Protein AF-A0A933FTB6-F1 (afdb_monomer_lite)

Secondary structure (DSSP, 8-state):
--------SHHHHHHHHHHHHHSTT-STTPPPPB-GGGBBSSTT-B--SGGGT--SHHHHHHHHHHHHHHHHTSTT-TTS-----

Foldseek 3Di:
DDDDDPDPDPVVVVVVVVVVVVCPCVDVLNAFDADPLQHGPDPPDGDFEVSSPNPDPVSRVVSVVSSVVVLLPDPPRPNVPDPDD

Radius of gyration: 23.49 Å; chains: 1; bounding box: 29×74×54 Å

Structure (mmCIF, N/CA/C/O backbone):
data_AF-A0A933FTB6-F1
#
_entry.id   AF-A0A933FTB6-F1
#
loop_
_atom_site.group_PDB
_atom_site.id
_atom_site.type_symbol
_atom_site.label_atom_id
_atom_site.label_alt_id
_atom_site.label_comp_id
_atom_site.label_asym_id
_atom_site.label_entity_id
_atom_site.label_seq_id
_atom_site.pdbx_PDB_ins_code
_atom_site.Cartn_x
_atom_site.Cartn_y
_atom_site.Cartn_z
_atom_site.occupancy
_atom_site.B_iso_or_equiv
_atom_site.auth_seq_id
_atom_site.auth_comp_id
_atom_site.auth_asym_id
_atom_site.auth_atom_id
_atom_site.pdbx_PDB_model_num
ATOM 1 N N . MET A 1 1 ? 6.631 50.788 41.799 1.00 43.84 1 MET A N 1
ATOM 2 C CA . MET A 1 1 ? 5.998 49.455 41.862 1.00 43.84 1 MET A CA 1
ATOM 3 C C . MET A 1 1 ? 6.016 48.863 40.466 1.00 43.84 1 MET A C 1
ATOM 5 O O . MET A 1 1 ? 5.747 49.579 39.513 1.00 43.84 1 MET A O 1
ATOM 9 N N . GLN A 1 2 ? 6.483 47.624 40.363 1.00 51.44 2 GLN A N 1
ATOM 10 C CA . GLN A 1 2 ? 6.794 46.913 39.124 1.00 51.44 2 GLN A CA 1
ATOM 11 C C . GLN A 1 2 ? 5.503 46.524 38.387 1.00 51.44 2 GLN A C 1
ATOM 13 O O . GLN A 1 2 ? 4.619 45.950 39.010 1.00 51.44 2 GLN A O 1
ATOM 18 N N . GLN A 1 3 ? 5.409 46.781 37.080 1.00 50.34 3 GLN A N 1
ATOM 19 C CA . GLN A 1 3 ? 4.473 46.077 36.194 1.00 50.34 3 GLN A CA 1
ATOM 20 C C . GLN A 1 3 ? 5.238 45.530 34.986 1.00 50.34 3 GLN A C 1
ATOM 22 O O . GLN A 1 3 ? 5.494 46.192 33.988 1.00 50.34 3 GLN A O 1
ATOM 27 N N . GLU A 1 4 ? 5.744 44.329 35.243 1.00 50.47 4 GLU A N 1
ATOM 28 C CA . GLU A 1 4 ? 5.848 43.148 34.390 1.00 50.47 4 GLU A CA 1
ATOM 29 C C . GLU A 1 4 ? 5.986 43.320 32.867 1.00 50.47 4 GLU A C 1
ATOM 31 O O . GLU A 1 4 ? 5.089 43.720 32.128 1.00 50.47 4 GLU A O 1
ATOM 36 N N . ARG A 1 5 ? 7.156 42.860 32.407 1.00 50.34 5 ARG A N 1
ATOM 37 C CA . ARG A 1 5 ? 7.531 42.549 31.026 1.00 50.34 5 ARG A CA 1
ATOM 38 C C . ARG A 1 5 ? 6.449 41.736 30.312 1.00 50.34 5 ARG A C 1
ATOM 40 O O . ARG A 1 5 ? 6.398 40.513 30.418 1.00 50.34 5 ARG A O 1
ATOM 47 N N . ASN A 1 6 ? 5.676 42.418 29.481 1.00 60.53 6 ASN A N 1
ATOM 48 C CA . ASN A 1 6 ? 4.817 41.808 28.482 1.00 60.53 6 ASN A CA 1
ATOM 49 C C . ASN A 1 6 ? 5.699 41.210 27.365 1.00 60.53 6 ASN A C 1
ATOM 51 O O . ASN A 1 6 ? 6.244 41.938 26.535 1.00 60.53 6 ASN A O 1
ATOM 55 N N . LYS A 1 7 ? 5.913 39.886 27.376 1.00 56.06 7 LYS A N 1
ATOM 56 C CA . LYS A 1 7 ? 6.692 39.168 26.348 1.00 56.06 7 LYS A CA 1
ATOM 57 C C . LYS A 1 7 ? 5.817 38.135 25.619 1.00 56.06 7 LYS A C 1
ATOM 59 O O . LYS A 1 7 ? 5.955 36.934 25.853 1.00 56.06 7 LYS A O 1
ATOM 64 N N . PRO A 1 8 ? 4.916 38.555 24.715 1.00 60.25 8 PRO A N 1
ATOM 65 C CA . PRO A 1 8 ? 4.256 37.623 23.817 1.00 60.25 8 PRO A CA 1
ATOM 66 C C . PRO A 1 8 ? 5.202 37.272 22.654 1.00 60.25 8 PRO A C 1
ATOM 68 O O . PRO A 1 8 ? 5.866 38.147 22.105 1.00 60.25 8 PRO A O 1
ATOM 71 N N . SER A 1 9 ? 5.232 35.993 22.253 1.00 62.56 9 SER A N 1
ATOM 72 C CA . SER A 1 9 ? 5.614 35.477 20.910 1.00 62.56 9 SER A CA 1
ATOM 73 C C . SER A 1 9 ? 6.778 34.482 20.779 1.00 62.56 9 SER A C 1
ATOM 75 O O . SER A 1 9 ? 6.913 33.908 19.702 1.00 62.56 9 SER A O 1
ATOM 77 N N . THR A 1 10 ? 7.571 34.167 21.808 1.00 63.97 10 THR A N 1
ATOM 78 C CA . THR A 1 10 ? 8.660 33.170 21.635 1.00 63.97 10 THR A CA 1
ATOM 79 C C . THR A 1 10 ? 8.152 31.724 21.698 1.00 63.97 10 THR A C 1
ATOM 81 O O . THR A 1 10 ? 8.502 30.903 20.855 1.00 63.97 10 THR A O 1
ATOM 84 N N . ILE A 1 11 ? 7.248 31.417 22.634 1.00 71.38 11 ILE A N 1
ATOM 85 C CA . ILE A 1 11 ? 6.713 30.054 22.838 1.00 71.38 11 ILE A CA 1
ATOM 86 C C . ILE A 1 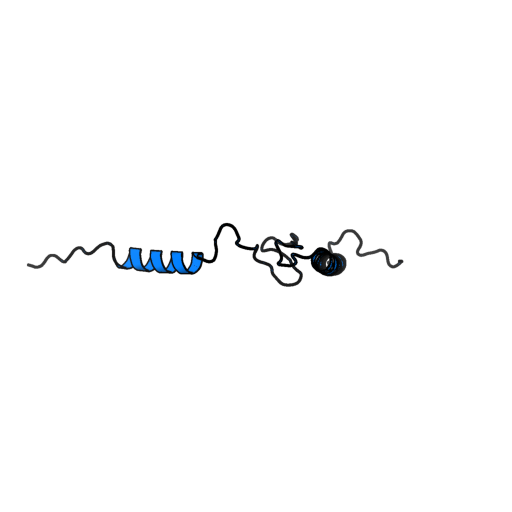11 ? 5.813 29.616 21.672 1.00 71.38 11 ILE A C 1
ATOM 88 O O . ILE A 1 11 ? 5.830 28.456 21.263 1.00 71.38 11 ILE A O 1
ATOM 92 N N . ARG A 1 12 ? 5.060 30.554 21.085 1.00 68.38 12 ARG A N 1
ATOM 93 C CA . ARG A 1 12 ? 4.218 30.291 19.908 1.00 68.38 12 ARG A CA 1
ATOM 94 C C . ARG A 1 12 ? 5.060 29.984 18.667 1.00 68.38 12 ARG A C 1
ATOM 96 O O . ARG A 1 12 ? 4.733 29.043 17.954 1.00 68.38 12 ARG A O 1
ATOM 103 N N . LYS A 1 13 ? 6.163 30.715 18.461 1.00 66.81 13 LYS A N 1
ATOM 104 C CA . LYS A 1 13 ? 7.119 30.455 17.372 1.00 66.81 13 LYS A CA 1
ATOM 105 C C . LYS A 1 13 ? 7.795 29.097 17.528 1.00 66.81 13 LYS A C 1
ATOM 107 O O . LYS A 1 13 ? 7.862 28.353 16.561 1.00 66.81 13 LYS A O 1
ATOM 112 N N . LEU A 1 14 ? 8.206 28.746 18.748 1.00 74.56 14 LEU A N 1
ATOM 113 C CA . LEU A 1 14 ? 8.811 27.445 19.032 1.00 74.56 14 LEU A CA 1
ATOM 114 C C . LEU A 1 14 ? 7.827 26.295 18.764 1.00 74.56 14 LEU A C 1
ATOM 116 O O . LEU A 1 14 ? 8.185 25.320 18.110 1.00 74.56 14 LEU A O 1
ATOM 120 N N . ARG A 1 15 ? 6.562 26.440 19.184 1.00 68.38 15 ARG A N 1
ATOM 121 C CA . ARG A 1 15 ? 5.504 25.473 18.852 1.00 68.38 15 ARG A CA 1
ATOM 122 C C . ARG A 1 15 ? 5.256 25.372 17.351 1.00 68.38 15 ARG A C 1
ATOM 124 O O . ARG A 1 15 ? 5.120 24.268 16.846 1.00 68.38 15 ARG A O 1
ATOM 131 N N . GLN A 1 16 ? 5.226 26.496 16.640 1.00 70.81 16 GLN A N 1
ATOM 132 C CA . GLN A 1 16 ? 5.033 26.500 15.190 1.00 70.81 16 GLN A CA 1
ATOM 133 C C . GLN A 1 16 ? 6.209 25.853 14.456 1.00 70.81 16 GLN A C 1
ATOM 135 O O . GLN A 1 16 ? 5.966 25.052 13.568 1.00 70.81 16 GLN A O 1
ATOM 140 N N . GLN A 1 17 ? 7.456 26.100 14.866 1.00 67.56 17 GLN A N 1
ATOM 141 C CA . GLN A 1 17 ? 8.621 25.435 14.277 1.00 67.56 17 GLN A CA 1
ATOM 142 C C . GLN A 1 17 ? 8.604 23.921 14.515 1.00 67.56 17 GLN A C 1
ATOM 144 O O . GLN A 1 17 ? 8.876 23.168 13.587 1.00 67.56 17 GLN A O 1
ATOM 149 N N . PHE A 1 18 ? 8.219 23.466 15.711 1.00 75.75 18 PHE A N 1
ATOM 150 C CA . PHE A 1 18 ? 8.046 22.035 15.986 1.00 75.75 18 PHE A CA 1
ATOM 151 C C . PHE A 1 18 ? 6.946 21.408 15.127 1.00 75.75 18 PHE A C 1
ATOM 153 O O . PHE A 1 18 ? 7.149 20.343 14.553 1.00 75.75 18 PHE A O 1
ATOM 160 N N . VAL A 1 19 ? 5.800 22.078 14.994 1.00 65.38 19 VAL A N 1
ATOM 161 C CA . VAL A 1 19 ? 4.713 21.620 14.121 1.00 65.38 19 VAL A CA 1
ATOM 162 C C . VAL A 1 19 ? 5.190 21.575 12.668 1.00 65.38 19 VAL A C 1
ATOM 164 O O . VAL A 1 19 ? 4.980 20.567 12.011 1.00 65.38 19 VAL A O 1
ATOM 167 N N . THR A 1 20 ? 5.900 22.591 12.175 1.00 62.06 20 THR A N 1
ATOM 168 C CA . THR A 1 20 ? 6.423 22.635 10.800 1.00 62.06 20 THR A CA 1
ATOM 169 C C . THR A 1 20 ? 7.466 21.556 10.516 1.00 62.06 20 THR A C 1
ATOM 171 O O . THR A 1 20 ? 7.426 20.971 9.443 1.00 62.06 20 THR A O 1
ATOM 174 N N . VAL A 1 21 ? 8.365 21.251 11.454 1.00 69.00 21 VAL A N 1
ATOM 175 C CA . VAL A 1 21 ? 9.364 20.176 11.290 1.00 69.00 21 VAL A CA 1
ATOM 176 C C . VAL A 1 21 ? 8.715 18.788 11.367 1.00 69.00 21 VAL A C 1
ATOM 178 O O . VAL A 1 21 ? 9.129 17.880 10.659 1.00 69.00 21 VAL A O 1
ATOM 181 N N . MET A 1 22 ? 7.649 18.615 12.154 1.00 64.06 22 MET A N 1
ATOM 182 C CA . MET A 1 22 ? 6.863 17.371 12.136 1.00 64.06 22 MET A CA 1
ATOM 183 C C . MET A 1 22 ? 6.002 17.239 10.868 1.00 64.06 22 MET A C 1
ATOM 185 O O . MET A 1 22 ? 5.753 16.125 10.423 1.00 64.06 22 MET A O 1
ATOM 189 N N . HIS A 1 23 ? 5.592 18.358 10.258 1.00 58.09 23 HIS A N 1
A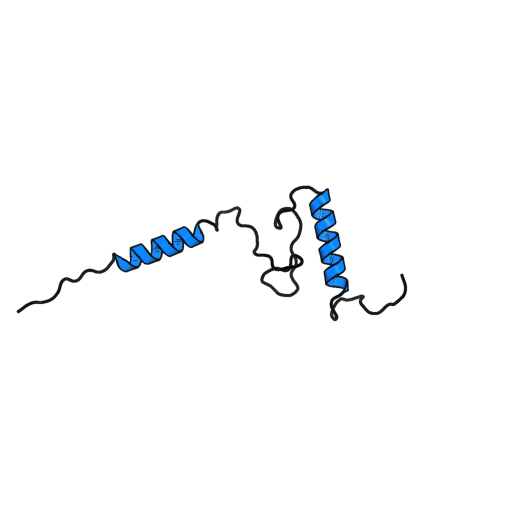TOM 190 C CA . HIS A 1 23 ? 4.869 18.392 8.980 1.00 58.09 23 HIS A CA 1
ATOM 191 C C . HIS A 1 23 ? 5.796 18.493 7.757 1.00 58.09 23 HIS A C 1
ATOM 193 O O . HIS A 1 23 ? 5.310 18.478 6.638 1.00 58.09 23 HIS A O 1
ATOM 199 N N . SER A 1 24 ? 7.127 18.547 7.881 1.00 50.31 24 SER A N 1
ATOM 200 C CA . SER A 1 24 ? 8.001 18.569 6.692 1.00 50.31 24 SER A CA 1
ATOM 201 C C . SER A 1 24 ? 8.069 17.222 5.949 1.00 50.31 24 SER A C 1
ATOM 203 O O . SER A 1 24 ? 8.811 17.104 4.978 1.00 50.31 24 SER A O 1
ATOM 205 N N . GLY A 1 25 ? 7.286 16.224 6.380 1.00 51.81 25 GLY A N 1
ATOM 206 C CA . GLY A 1 25 ? 6.929 15.035 5.599 1.00 51.81 25 GLY A CA 1
ATOM 207 C C . GLY A 1 25 ? 5.731 15.236 4.655 1.00 51.81 25 GLY A C 1
ATOM 208 O O . GLY A 1 25 ? 5.575 14.456 3.720 1.00 51.81 25 GLY A O 1
ATOM 209 N N . SER A 1 26 ? 4.947 16.309 4.826 1.00 53.31 26 SER A N 1
ATOM 210 C CA . SER A 1 26 ? 3.740 16.605 4.041 1.00 53.31 26 SER A CA 1
ATOM 211 C C . SER A 1 26 ? 4.034 17.442 2.794 1.00 53.31 26 SER A C 1
ATOM 213 O O . SER A 1 26 ? 3.477 18.524 2.579 1.00 53.31 26 SER A O 1
ATOM 215 N N . GLY A 1 27 ? 4.999 16.992 1.995 1.00 60.25 27 GLY A N 1
ATOM 216 C CA . GLY A 1 27 ? 5.240 17.553 0.666 1.00 60.25 27 GLY A CA 1
ATOM 217 C C . GLY A 1 27 ? 4.160 17.115 -0.329 1.00 60.25 27 GLY A C 1
ATOM 218 O O . GLY A 1 27 ? 3.379 16.212 -0.054 1.00 60.25 27 GLY A O 1
ATOM 219 N N . LEU A 1 28 ? 4.175 17.678 -1.541 1.00 60.19 28 LEU A N 1
ATOM 220 C CA . LEU A 1 28 ? 3.311 17.248 -2.662 1.00 60.19 28 LEU A CA 1
ATOM 221 C C . LEU A 1 28 ? 3.429 15.746 -3.010 1.00 60.19 28 LEU A C 1
ATOM 223 O O . LEU A 1 28 ? 2.610 15.229 -3.759 1.00 60.19 28 LEU A O 1
ATOM 227 N N . ASN A 1 29 ? 4.440 15.064 -2.463 1.00 67.56 29 ASN A N 1
ATOM 228 C CA . ASN A 1 29 ? 4.738 13.649 -2.671 1.00 67.56 29 ASN A CA 1
ATOM 229 C C . ASN A 1 29 ? 4.503 12.799 -1.407 1.00 67.56 29 ASN A C 1
ATOM 231 O O . ASN A 1 29 ? 5.092 11.723 -1.280 1.00 67.56 29 ASN A O 1
ATOM 235 N N . GLU A 1 30 ? 3.722 13.283 -0.437 1.00 79.69 30 GLU A N 1
ATOM 236 C CA . GLU A 1 30 ? 3.382 12.486 0.742 1.00 79.69 30 GLU A CA 1
ATOM 237 C C . GLU A 1 30 ? 2.539 11.275 0.326 1.00 79.69 30 GLU A C 1
ATOM 239 O O . GLU A 1 30 ? 1.493 11.401 -0.316 1.00 79.69 30 GLU A O 1
ATOM 244 N N . ARG A 1 31 ? 3.026 10.079 0.665 1.00 87.06 31 ARG A N 1
ATOM 245 C CA . ARG A 1 31 ? 2.290 8.841 0.417 1.00 87.06 31 ARG A CA 1
ATOM 246 C C . ARG A 1 31 ? 1.168 8.696 1.444 1.00 87.06 31 ARG A C 1
ATOM 248 O O . ARG A 1 31 ? 1.368 9.070 2.601 1.00 87.06 31 ARG A O 1
ATOM 255 N N . PRO A 1 32 ? 0.022 8.108 1.064 1.00 89.81 32 PRO A N 1
ATOM 256 C CA . PRO A 1 32 ? -1.016 7.762 2.020 1.00 89.81 32 PRO A CA 1
ATOM 257 C C . PRO A 1 32 ? -0.451 6.938 3.178 1.00 89.81 32 PRO A C 1
ATOM 259 O O . PRO A 1 32 ? 0.391 6.059 2.987 1.00 89.81 32 PRO A O 1
ATOM 262 N N . TYR A 1 33 ? -0.948 7.200 4.383 1.00 90.94 33 TYR A N 1
ATOM 263 C CA . TYR A 1 33 ? -0.698 6.321 5.515 1.00 90.94 33 TYR A CA 1
ATOM 264 C C . TYR A 1 33 ? -1.414 4.983 5.293 1.00 90.94 33 TYR A C 1
ATOM 266 O O . TYR A 1 33 ? -2.626 4.961 5.067 1.00 90.94 33 TYR A O 1
ATOM 274 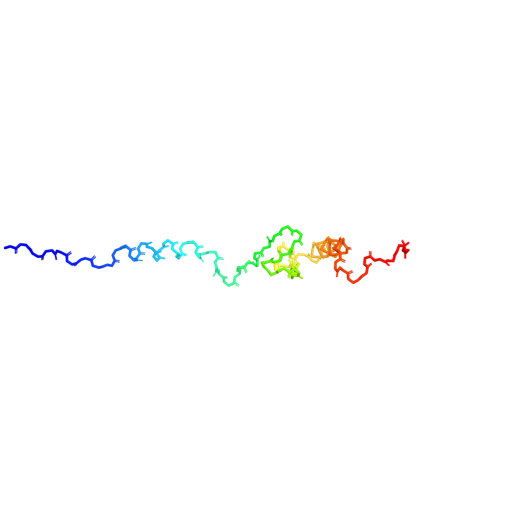N N . LEU A 1 34 ? -0.668 3.882 5.395 1.00 94.62 34 LEU A N 1
ATOM 275 C CA . LEU A 1 34 ? -1.183 2.523 5.244 1.00 94.62 34 LEU A CA 1
ATOM 276 C C . LEU A 1 34 ? -0.927 1.713 6.515 1.00 94.62 34 LEU A C 1
ATOM 278 O O . LEU A 1 34 ? 0.171 1.730 7.075 1.00 94.62 34 LEU A O 1
ATOM 282 N N . LYS A 1 35 ? -1.948 0.981 6.955 1.00 95.12 35 LYS A N 1
ATOM 283 C CA . LYS A 1 35 ? -1.849 -0.083 7.953 1.00 95.12 35 LYS A CA 1
ATOM 284 C C . LYS A 1 35 ? -1.344 -1.371 7.287 1.00 95.12 35 LYS A C 1
ATOM 286 O O . LYS A 1 35 ? -0.973 -1.405 6.112 1.00 95.12 35 LYS A O 1
ATOM 291 N N . LYS A 1 36 ? -1.349 -2.465 8.052 1.00 93.12 36 LYS A N 1
ATOM 292 C CA . LYS A 1 36 ? -1.110 -3.813 7.525 1.00 93.12 36 LYS A CA 1
ATOM 293 C C . LYS A 1 36 ? -2.085 -4.116 6.374 1.00 93.12 36 LYS A C 1
ATOM 295 O O . LYS A 1 36 ? -3.215 -3.642 6.393 1.00 93.12 36 LYS A O 1
ATOM 300 N N . HIS A 1 37 ? -1.641 -4.916 5.403 1.00 95.44 37 HIS A N 1
ATOM 301 C CA . HIS A 1 37 ? -2.441 -5.313 4.236 1.00 95.44 37 HIS A CA 1
ATOM 302 C C . HIS A 1 37 ? -2.941 -4.134 3.388 1.00 95.44 37 HIS A C 1
ATOM 304 O O . HIS A 1 37 ? -3.992 -4.230 2.766 1.00 95.44 37 HIS A O 1
ATOM 310 N N . ASN A 1 38 ? -2.194 -3.022 3.360 1.00 97.12 38 ASN A N 1
ATOM 311 C CA . ASN A 1 38 ? -2.480 -1.871 2.499 1.00 97.12 38 ASN A CA 1
ATOM 312 C C . ASN A 1 38 ? -3.835 -1.181 2.753 1.00 97.12 38 ASN A C 1
ATOM 314 O O . ASN A 1 38 ? -4.309 -0.417 1.908 1.00 97.12 38 ASN A O 1
ATOM 318 N N . GLU A 1 39 ? -4.446 -1.404 3.919 1.00 96.75 39 GLU A N 1
ATOM 319 C CA . GLU A 1 39 ? -5.629 -0.658 4.341 1.00 96.75 39 GLU A CA 1
ATOM 320 C C . GLU A 1 39 ? -5.229 0.773 4.723 1.00 96.75 39 GLU A C 1
ATOM 322 O O . GLU A 1 39 ? -4.249 0.997 5.436 1.00 96.75 39 GLU A O 1
ATOM 327 N N . SER A 1 40 ? -5.986 1.761 4.268 1.00 96.06 40 SER A N 1
ATOM 328 C CA . SER A 1 40 ? -5.779 3.159 4.633 1.00 96.06 40 SER A CA 1
ATOM 329 C C . SER A 1 40 ? -6.226 3.457 6.074 1.00 96.06 40 SER A C 1
ATOM 331 O O . SER A 1 40 ? -6.638 2.592 6.854 1.00 96.06 40 SER A O 1
ATOM 333 N N . ASN A 1 41 ? -6.186 4.733 6.453 1.00 94.50 41 ASN A N 1
ATOM 334 C CA . ASN A 1 41 ? -6.835 5.209 7.673 1.00 94.50 41 ASN A CA 1
ATOM 335 C C . ASN A 1 41 ? -8.377 5.129 7.619 1.00 94.50 41 ASN A C 1
ATOM 337 O O . ASN A 1 41 ? -9.008 5.256 8.666 1.00 94.50 41 ASN A O 1
ATOM 341 N N . ILE A 1 42 ? -8.975 4.911 6.443 1.00 94.94 42 ILE A N 1
ATOM 342 C CA . ILE A 1 42 ? -10.412 4.695 6.251 1.00 94.94 42 ILE A CA 1
ATOM 343 C C . ILE A 1 42 ? -10.669 3.176 6.193 1.00 94.94 42 ILE A C 1
ATOM 345 O O . ILE A 1 42 ? -10.130 2.513 5.304 1.00 94.94 42 ILE A O 1
ATOM 349 N N . PRO A 1 43 ? -11.466 2.609 7.121 1.00 91.81 43 PRO A N 1
ATOM 350 C CA . PRO A 1 43 ? -11.760 1.177 7.135 1.00 91.81 43 PRO A CA 1
ATOM 351 C C . PRO A 1 43 ? -12.385 0.690 5.825 1.00 91.81 43 PRO A C 1
ATOM 353 O O . PRO A 1 43 ? -13.273 1.349 5.283 1.00 91.81 43 PRO A O 1
ATOM 356 N N . GLY A 1 44 ? -11.915 -0.450 5.319 1.00 92.75 44 GLY A N 1
ATOM 357 C CA . GLY A 1 44 ? -12.382 -1.029 4.054 1.00 92.75 44 GLY A CA 1
ATOM 358 C C . GLY A 1 44 ? -11.890 -0.308 2.790 1.00 92.75 44 GLY A C 1
ATOM 359 O O . GLY A 1 44 ? -12.261 -0.699 1.685 1.00 92.75 44 GLY A O 1
ATOM 360 N N . PHE A 1 45 ? -11.053 0.729 2.918 1.00 95.00 45 PHE A N 1
ATOM 361 C CA . PHE A 1 45 ? -10.447 1.423 1.782 1.00 95.00 45 PHE A CA 1
ATOM 362 C C . PHE A 1 45 ? -8.966 1.063 1.655 1.00 95.00 45 PHE A C 1
ATOM 364 O O . PHE A 1 45 ? -8.158 1.408 2.521 1.00 95.00 45 PHE A O 1
ATOM 371 N N . TYR A 1 46 ? -8.615 0.393 0.558 1.00 96.75 46 TYR A N 1
ATOM 372 C CA . TYR A 1 46 ? -7.286 -0.169 0.307 1.00 96.75 46 TYR A CA 1
ATOM 373 C C . TYR A 1 46 ? -6.573 0.562 -0.831 1.00 96.75 46 TYR A C 1
ATOM 375 O O . TYR A 1 46 ? -7.204 0.986 -1.800 1.00 96.75 46 TYR A O 1
ATOM 383 N N . ILE A 1 47 ? -5.248 0.705 -0.729 1.00 97.25 47 ILE A N 1
ATOM 384 C CA . ILE A 1 47 ? -4.428 1.441 -1.703 1.00 97.25 47 ILE A CA 1
ATOM 385 C C . ILE A 1 47 ? -3.222 0.592 -2.114 1.00 97.25 47 ILE A C 1
ATOM 387 O O . ILE A 1 47 ? -2.453 0.139 -1.268 1.00 97.25 47 ILE A O 1
ATOM 391 N N . ILE A 1 48 ? -3.019 0.425 -3.423 1.00 97.50 48 ILE A N 1
ATOM 392 C CA . ILE A 1 48 ? -1.902 -0.331 -4.011 1.00 97.50 48 ILE A CA 1
ATOM 393 C C . ILE A 1 48 ? -1.160 0.490 -5.075 1.00 97.50 48 ILE A C 1
ATOM 395 O O . ILE A 1 48 ? -1.592 1.578 -5.461 1.00 97.50 48 ILE A O 1
ATOM 399 N N . GLY A 1 49 ? -0.052 -0.045 -5.582 1.00 96.19 49 GLY A N 1
ATOM 400 C CA . GLY A 1 49 ? 0.734 0.555 -6.657 1.00 96.19 49 GLY A CA 1
ATOM 401 C C . GLY A 1 49 ? 1.677 1.645 -6.159 1.00 96.19 49 GLY A C 1
ATOM 402 O O . GLY A 1 49 ? 2.136 1.614 -5.018 1.00 96.19 49 GLY A O 1
ATOM 403 N N . ASP A 1 50 ? 1.996 2.614 -7.016 1.00 94.12 50 ASP A N 1
ATOM 404 C CA . ASP A 1 50 ? 3.018 3.627 -6.719 1.00 94.12 50 ASP A CA 1
ATOM 405 C C . ASP A 1 50 ? 2.675 4.491 -5.490 1.00 94.12 50 ASP A C 1
ATOM 407 O O . ASP A 1 50 ? 3.541 4.776 -4.658 1.00 94.12 50 ASP A O 1
ATOM 411 N N .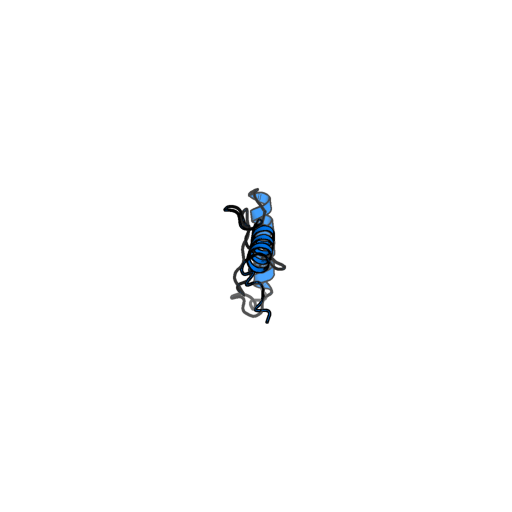 LEU A 1 51 ? 1.383 4.791 -5.293 1.00 92.75 51 LEU A N 1
ATOM 412 C CA . LEU A 1 51 ? 0.885 5.474 -4.091 1.00 92.75 51 LEU A CA 1
ATOM 413 C C . LEU A 1 51 ? 1.205 4.693 -2.809 1.00 92.75 51 LEU A C 1
ATOM 415 O O . LEU A 1 51 ? 1.503 5.291 -1.779 1.00 92.75 51 LEU A O 1
ATOM 419 N N . ALA A 1 52 ? 1.209 3.363 -2.885 1.00 93.94 52 ALA A N 1
ATOM 420 C CA . ALA A 1 52 ? 1.551 2.462 -1.791 1.00 93.94 52 ALA A CA 1
ATOM 421 C C . ALA A 1 52 ? 3.024 2.015 -1.797 1.00 93.94 52 ALA A C 1
ATOM 423 O O . ALA A 1 52 ? 3.415 1.126 -1.041 1.00 93.94 52 ALA A O 1
ATOM 424 N N . GLY A 1 53 ? 3.857 2.615 -2.651 1.00 91.62 53 GLY A N 1
ATOM 425 C CA . GLY A 1 53 ? 5.285 2.332 -2.732 1.00 91.62 53 GLY A CA 1
ATOM 426 C C . GLY A 1 53 ? 5.700 1.171 -3.626 1.00 91.62 53 GLY A C 1
ATOM 427 O O . GLY A 1 53 ? 6.845 0.734 -3.527 1.00 91.62 53 GLY A O 1
ATOM 428 N N . ALA A 1 54 ? 4.829 0.727 -4.531 1.00 94.75 54 ALA A N 1
ATOM 429 C CA . ALA A 1 54 ? 5.125 -0.259 -5.566 1.00 94.75 54 ALA A CA 1
ATOM 430 C C . ALA A 1 54 ? 5.146 0.392 -6.973 1.00 94.75 54 ALA A C 1
ATOM 432 O O . ALA A 1 54 ? 4.188 0.238 -7.731 1.00 94.75 54 ALA A O 1
ATOM 433 N N . PRO A 1 55 ? 6.225 1.110 -7.357 1.00 92.25 55 PRO A N 1
ATOM 434 C CA . PRO A 1 55 ? 6.286 1.871 -8.616 1.00 92.25 55 PRO A CA 1
ATOM 435 C C . PRO A 1 55 ? 6.328 0.998 -9.880 1.00 92.25 55 PRO A C 1
ATOM 437 O O . PRO A 1 55 ? 6.014 1.460 -10.973 1.00 92.25 55 PRO A O 1
ATOM 440 N N . VAL A 1 56 ? 6.752 -0.264 -9.763 1.00 96.81 56 VAL A N 1
ATOM 441 C CA . VAL A 1 56 ? 6.885 -1.178 -10.907 1.00 96.81 56 VAL A CA 1
ATOM 442 C C . VAL A 1 56 ? 5.619 -2.009 -11.046 1.00 96.81 56 VAL A C 1
ATOM 444 O O . VAL A 1 56 ? 5.180 -2.610 -10.068 1.00 96.81 56 VAL A O 1
ATOM 447 N N . ILE A 1 57 ? 5.105 -2.135 -12.276 1.00 97.19 57 ILE A N 1
ATOM 448 C CA . ILE A 1 57 ? 3.877 -2.888 -12.593 1.00 97.19 57 ILE A CA 1
ATOM 449 C C . ILE A 1 57 ? 3.849 -4.277 -11.939 1.00 97.19 57 ILE A C 1
ATOM 451 O O . ILE A 1 57 ? 2.861 -4.638 -11.314 1.00 97.19 57 ILE A O 1
ATOM 455 N N . LYS A 1 58 ? 4.960 -5.027 -11.983 1.00 97.38 58 LYS A N 1
ATOM 456 C CA . LYS A 1 58 ? 5.058 -6.360 -11.370 1.00 97.38 58 LYS A CA 1
ATOM 457 C C . LYS A 1 58 ? 4.810 -6.320 -9.859 1.00 97.38 58 LYS A C 1
ATOM 459 O O . LYS A 1 58 ? 4.098 -7.171 -9.338 1.00 97.38 58 LYS A O 1
ATOM 464 N N . TYR A 1 59 ? 5.398 -5.349 -9.164 1.00 97.62 59 TYR A N 1
ATOM 465 C CA . TYR A 1 59 ? 5.208 -5.199 -7.722 1.00 97.62 59 TYR A CA 1
ATOM 466 C C . TYR A 1 59 ? 3.813 -4.672 -7.395 1.00 97.62 59 TYR A C 1
ATOM 468 O O . TYR A 1 59 ? 3.205 -5.154 -6.448 1.00 97.62 59 TYR A O 1
ATOM 476 N N . ALA A 1 60 ? 3.277 -3.753 -8.202 1.00 97.56 60 ALA A N 1
ATOM 477 C CA . ALA A 1 60 ? 1.908 -3.268 -8.051 1.00 97.56 60 ALA A CA 1
ATOM 478 C C . ALA A 1 60 ? 0.886 -4.408 -8.197 1.00 97.56 60 ALA A C 1
ATOM 480 O O . ALA A 1 60 ? -0.050 -4.496 -7.410 1.00 97.56 60 ALA A O 1
ATOM 481 N N . MET A 1 61 ? 1.099 -5.313 -9.157 1.00 98.19 61 MET A N 1
ATOM 482 C CA . 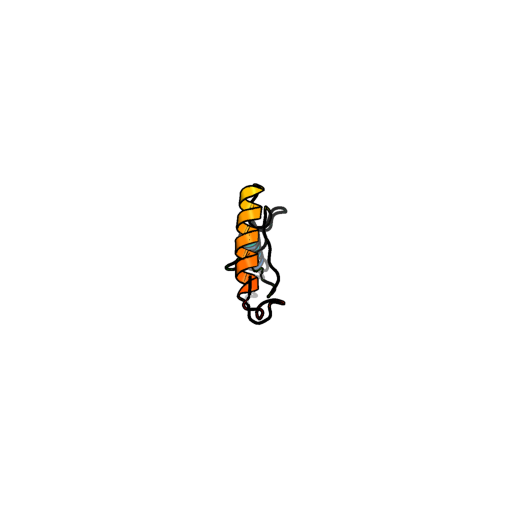MET A 1 61 ? 0.257 -6.495 -9.354 1.00 98.19 61 MET A CA 1
ATOM 483 C C . MET A 1 61 ? 0.367 -7.488 -8.196 1.00 98.19 61 MET A C 1
ATOM 485 O O . MET A 1 61 ? -0.659 -7.949 -7.709 1.00 98.19 61 MET A O 1
ATOM 489 N N . ALA A 1 62 ? 1.583 -7.799 -7.735 1.00 97.81 62 ALA A N 1
ATOM 490 C CA . ALA A 1 62 ? 1.779 -8.694 -6.593 1.00 97.81 62 ALA A CA 1
ATOM 491 C C . ALA A 1 62 ? 1.122 -8.137 -5.318 1.00 97.81 62 ALA A C 1
ATOM 493 O O . ALA A 1 62 ? 0.394 -8.847 -4.635 1.00 97.81 62 ALA A O 1
ATOM 494 N N . GLN A 1 63 ? 1.297 -6.840 -5.058 1.00 97.69 63 GLN A N 1
ATOM 495 C CA . GLN A 1 63 ? 0.640 -6.151 -3.950 1.00 97.69 63 GLN A CA 1
ATOM 496 C C . GLN A 1 63 ? -0.890 -6.163 -4.092 1.00 97.69 63 GLN A C 1
ATOM 498 O O . GLN A 1 63 ? -1.595 -6.389 -3.116 1.00 97.69 63 GLN A O 1
ATOM 503 N N . GLY A 1 64 ? -1.414 -5.950 -5.303 1.00 97.69 64 GLY A N 1
ATOM 504 C CA . GLY A 1 64 ? -2.847 -6.062 -5.580 1.00 97.69 64 GLY A CA 1
ATOM 505 C C . GLY A 1 64 ? -3.401 -7.454 -5.291 1.00 97.69 64 GLY A C 1
ATOM 506 O O . GLY A 1 64 ? -4.448 -7.563 -4.663 1.00 97.69 64 GLY A O 1
ATOM 507 N N . TYR A 1 65 ? -2.674 -8.502 -5.682 1.00 97.75 65 TYR A N 1
ATOM 508 C CA . TYR A 1 65 ? -3.031 -9.886 -5.373 1.00 97.75 65 TYR A CA 1
ATOM 509 C C . TYR A 1 65 ? -3.118 -10.119 -3.857 1.00 97.75 65 TYR A C 1
ATOM 511 O O . TYR A 1 65 ? -4.146 -10.573 -3.370 1.00 97.75 65 TYR A O 1
ATOM 519 N N . GLU A 1 66 ? -2.097 -9.719 -3.093 1.00 97.12 66 GLU A N 1
ATOM 520 C CA . GLU A 1 66 ? -2.088 -9.868 -1.628 1.00 97.12 66 GLU A CA 1
ATOM 521 C C . GLU A 1 66 ? -3.257 -9.143 -0.940 1.00 97.12 66 GLU A C 1
ATOM 523 O O . GLU A 1 66 ? -3.819 -9.646 0.035 1.00 97.12 66 GLU A O 1
ATOM 528 N N . VAL A 1 67 ? -3.637 -7.963 -1.442 1.00 96.94 67 VAL A N 1
ATOM 529 C CA . VAL A 1 67 ? -4.781 -7.200 -0.922 1.00 96.94 67 VAL A CA 1
ATOM 530 C C . VAL A 1 67 ? -6.101 -7.890 -1.228 1.00 96.94 67 VAL A C 1
ATOM 532 O O . VAL A 1 67 ? -6.952 -7.965 -0.348 1.00 96.94 67 VAL A O 1
ATOM 535 N N . ILE A 1 68 ? -6.279 -8.397 -2.448 1.00 95.38 68 ILE A N 1
ATOM 536 C CA . ILE A 1 68 ? -7.507 -9.095 -2.844 1.00 95.38 68 ILE A CA 1
ATOM 537 C C . ILE A 1 68 ? -7.676 -10.376 -2.026 1.00 95.38 68 ILE A C 1
ATOM 539 O O . ILE A 1 68 ? -8.752 -10.588 -1.476 1.00 95.38 68 ILE A O 1
ATOM 543 N N . GLU A 1 69 ? -6.613 -11.167 -1.865 1.00 95.12 69 GLU A N 1
ATOM 544 C CA . GLU A 1 69 ? -6.624 -12.357 -1.006 1.00 95.12 69 GLU A CA 1
ATOM 545 C C . GLU A 1 69 ? -7.001 -11.992 0.433 1.00 95.12 69 GLU A C 1
ATOM 547 O O . GLU A 1 69 ? -7.836 -12.647 1.049 1.00 95.12 69 GLU A O 1
ATOM 552 N N . HIS A 1 70 ? -6.443 -10.903 0.972 1.00 94.12 70 HIS A N 1
ATOM 553 C CA . HIS A 1 70 ? -6.832 -10.424 2.293 1.00 94.12 70 HIS A CA 1
ATOM 554 C C . HIS A 1 70 ? -8.316 -10.038 2.353 1.00 94.12 70 HIS A C 1
ATOM 556 O O . HIS A 1 70 ? -9.000 -10.457 3.285 1.00 94.12 70 HIS A O 1
ATOM 562 N N . ILE A 1 71 ? -8.825 -9.281 1.377 1.00 94.12 71 ILE A N 1
ATOM 563 C CA . ILE A 1 71 ? -10.240 -8.893 1.324 1.00 94.12 71 ILE A CA 1
ATOM 564 C C . ILE A 1 71 ? -11.129 -10.135 1.263 1.00 94.12 71 ILE A C 1
ATOM 566 O O . ILE A 1 71 ? -12.099 -10.195 2.007 1.00 94.12 71 ILE A O 1
ATOM 570 N N . ALA A 1 72 ? -10.778 -11.144 0.464 1.00 92.06 72 ALA A N 1
ATOM 571 C CA . ALA A 1 72 ? -11.542 -12.386 0.349 1.00 92.06 72 ALA A CA 1
ATOM 572 C C . ALA A 1 72 ? -11.651 -13.157 1.679 1.00 92.06 72 ALA A C 1
ATOM 574 O O . ALA A 1 72 ? -12.624 -13.872 1.893 1.00 92.06 72 ALA A O 1
ATOM 575 N N . THR A 1 73 ? -10.699 -12.981 2.605 1.00 90.56 73 THR A N 1
ATOM 576 C CA . THR A 1 73 ? -10.778 -13.572 3.956 1.00 90.56 73 THR A CA 1
ATOM 577 C C . THR A 1 73 ? -11.698 -12.821 4.926 1.00 90.56 73 THR A C 1
ATOM 579 O O . THR A 1 73 ? -11.938 -13.305 6.034 1.00 90.56 73 THR A O 1
ATOM 582 N N . LEU A 1 74 ? -12.183 -11.627 4.572 1.00 90.31 74 LEU A N 1
ATOM 583 C CA . LEU A 1 74 ? -13.056 -10.834 5.438 1.00 90.31 74 LEU A CA 1
ATOM 584 C C . LEU A 1 74 ? -14.490 -11.373 5.398 1.00 90.31 74 LEU A C 1
ATOM 586 O O . LEU A 1 74 ? -15.015 -11.687 4.338 1.00 90.31 74 LEU A O 1
ATOM 590 N N . LEU A 1 75 ? -15.148 -11.406 6.560 1.00 83.00 75 LEU A N 1
ATOM 591 C CA . LEU A 1 75 ? -16.513 -11.935 6.707 1.00 83.00 75 LEU A CA 1
ATOM 592 C C . LEU A 1 75 ? -17.556 -11.191 5.855 1.00 83.00 75 LEU A C 1
ATOM 594 O O . LEU A 1 75 ? -18.527 -11.796 5.417 1.00 83.00 75 LEU A O 1
ATOM 598 N N . ASP A 1 76 ? -17.341 -9.896 5.613 1.00 78.69 76 ASP A N 1
ATOM 599 C CA . ASP A 1 76 ? -18.245 -9.041 4.832 1.00 78.69 76 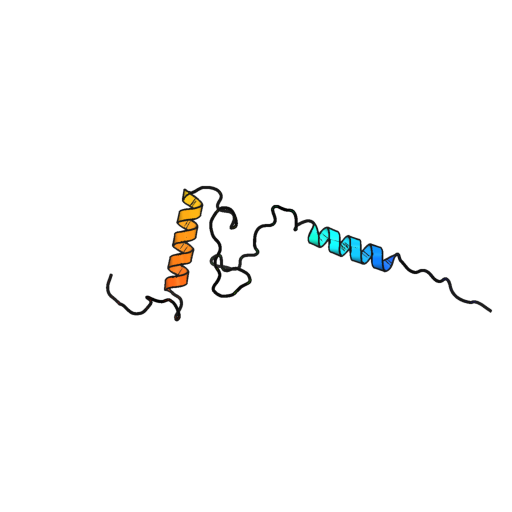ASP A CA 1
ATOM 600 C C . ASP A 1 76 ? -17.886 -9.002 3.333 1.00 78.69 76 ASP A C 1
ATOM 602 O O . ASP A 1 76 ? -18.451 -8.214 2.568 1.00 78.69 76 ASP A O 1
ATOM 606 N N . ALA A 1 77 ? -16.918 -9.811 2.892 1.00 78.75 77 ALA A N 1
ATOM 607 C CA . ALA A 1 77 ? -16.554 -9.881 1.488 1.00 78.75 77 ALA A CA 1
ATOM 608 C C . ALA A 1 77 ? -17.665 -10.563 0.684 1.00 78.75 77 ALA A C 1
ATOM 610 O O . ALA A 1 77 ? -18.102 -11.675 0.985 1.00 78.75 77 ALA A O 1
ATOM 611 N N . ILE A 1 78 ? -18.111 -9.888 -0.377 1.00 68.12 78 ILE A N 1
ATOM 612 C CA . ILE A 1 78 ? -19.095 -10.422 -1.320 1.00 68.12 78 ILE A CA 1
ATOM 613 C C . ILE A 1 78 ? -18.400 -11.535 -2.120 1.00 68.12 78 ILE A C 1
ATOM 615 O O . ILE A 1 78 ? -17.736 -11.255 -3.115 1.00 68.12 78 ILE A O 1
ATOM 619 N N . GLY A 1 79 ? -18.498 -12.773 -1.630 1.00 61.91 79 GLY A N 1
ATOM 620 C CA . GLY A 1 79 ? -17.873 -13.965 -2.222 1.00 61.91 79 GLY A CA 1
ATOM 621 C C . GLY A 1 79 ? -17.294 -14.978 -1.225 1.00 61.91 79 GLY A C 1
ATOM 622 O O . GLY A 1 79 ? -16.726 -15.969 -1.653 1.00 61.91 79 GLY A O 1
ATOM 623 N N . GLY A 1 80 ? -17.402 -14.757 0.092 1.00 53.94 80 GLY A N 1
ATOM 624 C CA . GLY A 1 80 ? -16.818 -15.646 1.111 1.00 53.94 80 GLY A CA 1
ATOM 625 C C . GLY A 1 80 ? -17.602 -16.925 1.460 1.00 53.94 80 GLY A C 1
ATOM 626 O O . GLY A 1 80 ? -17.261 -17.558 2.456 1.00 53.94 80 GLY A O 1
ATOM 627 N N . ASP A 1 81 ? -18.645 -17.298 0.705 1.00 58.53 81 ASP A N 1
ATOM 628 C CA . ASP A 1 81 ? -19.455 -18.506 0.966 1.00 58.53 81 ASP A CA 1
ATOM 629 C C . ASP A 1 81 ? -19.910 -19.219 -0.322 1.00 58.53 81 ASP A C 1
ATOM 631 O O . ASP A 1 81 ? -21.095 -19.461 -0.548 1.00 58.53 81 ASP A O 1
ATOM 635 N N . ASP A 1 82 ? -18.971 -19.566 -1.196 1.00 58.56 82 ASP A N 1
ATOM 636 C CA . ASP A 1 82 ? -19.155 -20.658 -2.150 1.00 58.56 82 ASP A CA 1
ATOM 637 C C . ASP A 1 82 ? -17.910 -21.543 -2.174 1.00 58.56 82 ASP A C 1
ATOM 639 O O . ASP A 1 82 ? -16.937 -21.322 -2.886 1.00 58.56 82 ASP A O 1
ATOM 643 N N . GLY A 1 83 ? -17.941 -22.580 -1.337 1.00 53.84 83 GLY A N 1
ATOM 644 C CA . GLY A 1 83 ? -16.906 -23.604 -1.241 1.00 53.84 83 GLY A CA 1
ATOM 645 C C . GLY A 1 83 ? -16.752 -24.492 -2.480 1.00 53.84 83 GLY A C 1
ATOM 646 O O . GLY A 1 83 ? -16.701 -25.702 -2.305 1.00 53.84 83 GLY A O 1
ATOM 647 N N . GLU A 1 84 ? -16.654 -23.929 -3.687 1.00 49.00 84 GLU A N 1
ATOM 648 C CA . GLU A 1 84 ? -16.174 -24.591 -4.905 1.00 49.00 84 GLU A CA 1
ATOM 649 C C . GLU A 1 84 ? -15.523 -23.591 -5.876 1.00 49.00 84 GLU A C 1
ATOM 651 O O . GLU A 1 84 ? -16.214 -22.916 -6.637 1.00 49.00 84 GLU A O 1
ATOM 656 N N . LEU A 1 85 ? -14.185 -23.575 -5.902 1.00 45.31 85 LEU A N 1
ATOM 657 C CA . LEU A 1 85 ? -13.367 -23.273 -7.084 1.00 45.31 85 LEU A CA 1
ATOM 658 C C . LEU A 1 85 ? -12.164 -24.223 -7.125 1.00 45.31 85 LEU A C 1
ATOM 660 O O . LEU A 1 85 ? -11.450 -24.318 -6.100 1.00 45.31 85 LEU A O 1
#

Sequence (85 aa):
MQQERNKPSTIRKLRQQFVTVMHSGSGLNERPYLKKHNESNIPGFYIIGDLAGAPVIKYAMAQGYEVIEHIATLLDAIGGDDGEL

pLDDT: mean 79.04, std 17.84, range [43.84, 98.19]